Protein AF-A0A1G3MKB0-F1 (afdb_monomer_lite)

Sequence (64 aa):
MAATKAIAELVGKKVTISIRDDNYYLFEVLGLDAANGFIKLNNTENEDGPIWYPFSIINWIRES

Structure (mmCIF, N/CA/C/O backbone):
data_AF-A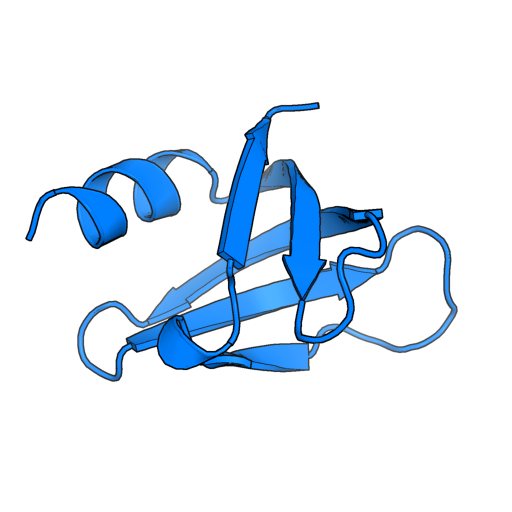0A1G3MKB0-F1
#
_entry.id   AF-A0A1G3MKB0-F1
#
loop_
_atom_site.group_PDB
_atom_site.id
_atom_site.type_symbol
_atom_site.label_atom_id
_atom_site.label_alt_id
_atom_site.label_comp_id
_atom_site.label_asym_id
_atom_site.label_entity_id
_atom_site.label_seq_id
_atom_site.pdbx_PDB_ins_code
_atom_site.Cartn_x
_atom_site.Cartn_y
_atom_site.Cartn_z
_atom_site.occupancy
_atom_site.B_iso_or_equiv
_atom_site.auth_seq_id
_atom_site.auth_comp_id
_atom_site.auth_asym_id
_atom_site.auth_atom_id
_atom_site.pdbx_PDB_model_num
ATOM 1 N N . MET A 1 1 ? 0.995 -14.804 -6.446 1.00 50.66 1 MET A N 1
ATOM 2 C CA . MET A 1 1 ? -0.455 -14.624 -6.193 1.00 50.66 1 MET A CA 1
ATOM 3 C C . MET A 1 1 ? -0.828 -14.424 -4.716 1.00 50.66 1 MET A C 1
ATOM 5 O O . MET A 1 1 ? -1.929 -13.958 -4.473 1.00 50.66 1 MET A O 1
ATOM 9 N N . ALA A 1 2 ? 0.038 -14.707 -3.727 1.00 58.38 2 ALA A N 1
ATOM 10 C CA . ALA A 1 2 ? -0.290 -14.480 -2.307 1.00 58.38 2 ALA A CA 1
ATOM 11 C C . ALA A 1 2 ? -0.206 -13.000 -1.865 1.00 58.38 2 ALA A C 1
ATOM 13 O O . ALA A 1 2 ? -1.071 -12.536 -1.130 1.00 58.38 2 ALA A O 1
ATOM 14 N N . ALA A 1 3 ? 0.782 -12.242 -2.363 1.00 60.62 3 ALA A N 1
ATOM 15 C CA . ALA A 1 3 ? 0.984 -10.838 -1.982 1.00 60.62 3 ALA A CA 1
ATOM 16 C C . ALA A 1 3 ? -0.192 -9.926 -2.380 1.00 60.62 3 ALA A C 1
ATOM 18 O O . ALA A 1 3 ? -0.631 -9.098 -1.594 1.00 60.62 3 ALA A O 1
ATOM 19 N N . THR A 1 4 ? -0.773 -10.125 -3.565 1.00 67.69 4 THR A N 1
ATOM 20 C CA . THR A 1 4 ? -1.900 -9.321 -4.063 1.00 67.69 4 THR A CA 1
ATOM 21 C C . THR A 1 4 ? -3.178 -9.494 -3.249 1.00 67.69 4 THR A C 1
ATOM 23 O O . THR A 1 4 ? -3.926 -8.536 -3.081 1.00 67.69 4 THR A O 1
ATOM 26 N N . LYS A 1 5 ? -3.428 -10.701 -2.724 1.00 66.94 5 LYS A N 1
ATOM 27 C CA . LYS A 1 5 ? -4.605 -10.978 -1.891 1.00 66.94 5 LYS A CA 1
ATOM 28 C C . LYS A 1 5 ? -4.484 -10.314 -0.517 1.00 66.94 5 LYS A C 1
ATOM 30 O O . LYS A 1 5 ? -5.441 -9.699 -0.071 1.00 66.94 5 LYS A O 1
ATOM 35 N N . ALA A 1 6 ? -3.295 -10.364 0.086 1.00 74.31 6 ALA A N 1
ATOM 36 C CA . ALA A 1 6 ? -3.014 -9.669 1.340 1.00 74.31 6 ALA A CA 1
ATOM 37 C C . ALA A 1 6 ? -3.149 -8.143 1.197 1.00 74.31 6 ALA A C 1
ATOM 39 O O . ALA A 1 6 ? -3.682 -7.490 2.081 1.00 74.31 6 ALA A O 1
ATOM 40 N N . ILE A 1 7 ? -2.732 -7.568 0.062 1.00 77.19 7 ILE A N 1
ATOM 41 C CA . ILE A 1 7 ? -2.851 -6.122 -0.177 1.00 77.19 7 ILE A CA 1
ATOM 42 C C . ILE A 1 7 ? -4.316 -5.687 -0.366 1.00 77.19 7 ILE A C 1
ATOM 44 O O . ILE A 1 7 ? -4.694 -4.601 0.068 1.00 77.19 7 ILE A O 1
ATOM 48 N N . ALA A 1 8 ? -5.159 -6.524 -0.977 1.00 83.19 8 ALA A N 1
ATOM 49 C CA . ALA A 1 8 ? -6.580 -6.213 -1.154 1.00 83.19 8 ALA A CA 1
ATOM 50 C C . ALA A 1 8 ? -7.318 -6.045 0.183 1.00 83.19 8 ALA A C 1
ATOM 52 O O . ALA A 1 8 ? -8.203 -5.202 0.293 1.00 83.19 8 ALA A O 1
ATOM 53 N N . GLU A 1 9 ? -6.922 -6.805 1.204 1.00 87.94 9 GLU A N 1
ATOM 54 C CA . GLU A 1 9 ? -7.486 -6.725 2.559 1.00 87.94 9 GLU A CA 1
ATOM 55 C C . GLU A 1 9 ? -7.067 -5.447 3.304 1.00 87.94 9 GLU A C 1
ATOM 57 O O . GLU A 1 9 ? -7.708 -5.063 4.281 1.00 87.94 9 GLU A O 1
ATOM 62 N N . LEU A 1 10 ? -6.030 -4.755 2.820 1.00 87.56 10 LEU A N 1
ATOM 63 C CA . LEU A 1 10 ? -5.546 -3.502 3.395 1.00 87.56 10 LEU A CA 1
ATOM 64 C C . LEU A 1 10 ? -6.267 -2.272 2.834 1.00 87.56 10 LEU A C 1
ATOM 66 O O . LEU A 1 10 ? -6.050 -1.179 3.341 1.00 87.56 10 LEU A O 1
ATOM 70 N N . VAL A 1 11 ? -7.119 -2.404 1.810 1.00 90.88 11 VAL A N 1
ATOM 71 C CA . VAL A 1 11 ? -7.870 -1.260 1.262 1.00 90.88 11 VAL A CA 1
ATOM 72 C C . VAL A 1 11 ? -8.773 -0.652 2.344 1.00 90.88 11 VAL A C 1
ATOM 74 O O . VAL A 1 11 ? -9.558 -1.347 2.983 1.00 90.88 11 VAL A O 1
ATOM 77 N N . GLY A 1 12 ? -8.648 0.659 2.551 1.00 89.81 12 GLY A N 1
ATOM 78 C CA . GLY A 1 12 ? -9.286 1.421 3.627 1.00 89.81 12 GLY A CA 1
ATOM 79 C C . GLY A 1 12 ? -8.530 1.391 4.961 1.00 89.81 12 GLY A C 1
ATOM 80 O O . 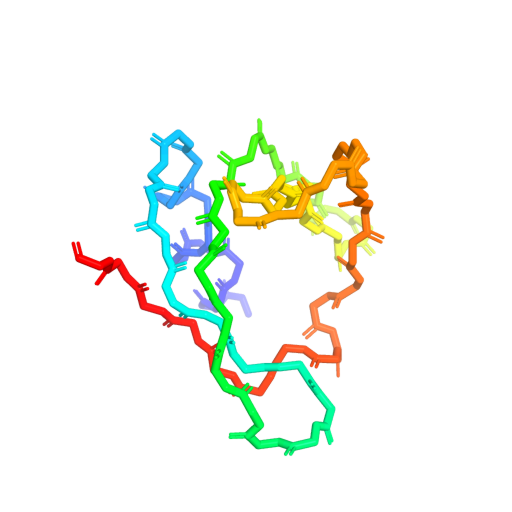GLY A 1 12 ? -9.014 1.945 5.947 1.00 89.81 12 GLY A O 1
ATOM 81 N N . LYS A 1 13 ? -7.363 0.738 5.028 1.00 90.69 13 LYS A N 1
ATOM 82 C CA . LYS A 1 13 ? -6.531 0.659 6.234 1.00 90.69 13 LYS A CA 1
ATOM 83 C C . LYS A 1 13 ? -5.366 1.633 6.176 1.00 90.69 13 LYS A C 1
ATOM 85 O O . LYS A 1 13 ? -4.824 1.928 5.109 1.00 90.69 13 LYS A O 1
ATOM 90 N N . LYS A 1 14 ? -4.941 2.066 7.364 1.00 91.31 14 LYS A N 1
ATOM 91 C CA . LYS A 1 14 ? -3.629 2.679 7.557 1.00 91.31 14 LYS A CA 1
ATOM 92 C C . LYS A 1 14 ? -2.578 1.585 7.658 1.00 91.31 14 LYS A C 1
ATOM 94 O O . LYS A 1 14 ? -2.755 0.599 8.372 1.00 91.31 14 LYS A O 1
ATOM 99 N N . VAL A 1 15 ? -1.500 1.761 6.920 1.00 89.88 15 VAL A N 1
ATOM 100 C CA . VAL A 1 15 ? -0.432 0.787 6.764 1.00 89.88 15 VAL A CA 1
ATOM 101 C C . VAL A 1 15 ? 0.911 1.482 6.871 1.00 89.88 15 VAL A C 1
ATOM 103 O O . VAL A 1 15 ? 1.085 2.612 6.418 1.00 89.88 15 VAL A O 1
ATOM 106 N N . THR A 1 16 ? 1.876 0.769 7.424 1.00 89.75 16 THR A N 1
ATOM 107 C CA . THR A 1 16 ? 3.277 1.156 7.368 1.00 89.75 16 THR A CA 1
ATOM 108 C C . THR A 1 16 ? 3.901 0.460 6.164 1.00 89.75 16 THR A C 1
ATOM 110 O O . THR A 1 16 ? 3.825 -0.766 6.044 1.00 89.75 16 THR A O 1
ATOM 113 N N . ILE A 1 17 ? 4.489 1.235 5.254 1.00 87.00 17 ILE A N 1
ATOM 114 C CA . ILE A 1 17 ? 5.070 0.742 3.999 1.00 87.00 17 ILE A CA 1
ATOM 115 C C . ILE A 1 17 ? 6.528 1.159 3.917 1.00 87.00 17 ILE A C 1
ATOM 117 O O . ILE A 1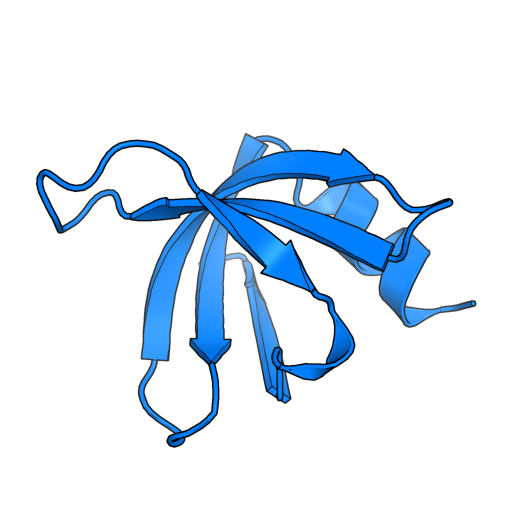 17 ? 6.862 2.302 4.220 1.00 87.00 17 ILE A O 1
ATOM 121 N N . SER A 1 18 ? 7.373 0.247 3.441 1.00 86.69 18 SER A N 1
ATOM 122 C CA . SER A 1 18 ? 8.717 0.590 2.990 1.00 86.69 18 SER A CA 1
ATOM 123 C C . SER A 1 18 ? 8.814 0.600 1.466 1.00 86.69 18 SER A C 1
ATOM 125 O O . SER A 1 18 ? 8.508 -0.402 0.809 1.00 86.69 18 SER A O 1
ATOM 127 N N . ILE A 1 19 ? 9.225 1.748 0.914 1.00 80.06 19 ILE A N 1
ATOM 128 C CA . ILE A 1 19 ? 9.367 1.987 -0.528 1.00 80.06 19 ILE A CA 1
ATOM 129 C C . ILE A 1 19 ? 10.828 2.323 -0.837 1.00 80.06 19 ILE A C 1
ATOM 131 O O . ILE A 1 19 ? 11.316 3.349 -0.376 1.00 80.06 19 ILE A O 1
ATOM 135 N N . ARG A 1 20 ? 11.482 1.486 -1.657 1.00 67.44 20 ARG A N 1
ATOM 136 C CA . ARG A 1 20 ? 12.843 1.619 -2.237 1.00 67.44 20 ARG A CA 1
ATOM 137 C C . ARG A 1 20 ? 14.053 1.853 -1.311 1.00 67.44 20 ARG A C 1
ATOM 139 O O . ARG A 1 20 ? 15.098 1.311 -1.645 1.00 67.44 20 ARG A O 1
ATOM 146 N N . ASP A 1 21 ? 13.930 2.554 -0.188 1.00 68.25 21 ASP A N 1
ATOM 147 C CA . ASP A 1 21 ? 15.071 3.053 0.603 1.00 68.25 21 ASP A CA 1
ATOM 148 C C . ASP A 1 21 ? 15.041 2.621 2.083 1.00 68.25 21 ASP A C 1
ATOM 150 O O . ASP A 1 21 ? 15.554 3.331 2.943 1.00 68.25 21 ASP A O 1
ATOM 154 N N . ASP A 1 22 ? 14.385 1.500 2.410 1.00 70.12 22 ASP A N 1
ATOM 155 C CA . ASP A 1 22 ? 14.195 0.965 3.779 1.00 70.12 22 ASP A CA 1
ATOM 156 C C . ASP A 1 22 ? 13.543 1.929 4.795 1.00 70.12 22 ASP A C 1
ATOM 158 O O . ASP A 1 22 ? 13.281 1.564 5.941 1.00 70.12 22 ASP A O 1
ATOM 162 N N . ASN A 1 23 ? 13.189 3.138 4.363 1.00 80.50 23 ASN A N 1
ATOM 163 C CA . ASN A 1 23 ? 12.387 4.082 5.120 1.00 80.50 23 ASN A CA 1
ATOM 164 C C . ASN A 1 23 ? 10.954 3.569 5.228 1.00 80.50 23 ASN A C 1
ATOM 166 O O . ASN A 1 23 ? 10.410 3.017 4.269 1.00 80.50 23 ASN A O 1
ATOM 170 N N . TYR A 1 24 ? 10.354 3.772 6.397 1.00 84.44 24 TYR A N 1
ATOM 171 C CA . TYR A 1 24 ? 8.974 3.408 6.680 1.00 84.44 24 TYR A CA 1
ATOM 172 C C . TYR A 1 24 ? 8.111 4.660 6.667 1.00 84.44 24 TYR A C 1
ATOM 174 O O . TYR A 1 24 ? 8.423 5.642 7.337 1.00 84.44 24 TYR A O 1
ATOM 182 N N . TYR A 1 25 ? 7.014 4.594 5.929 1.00 84.56 25 TYR A N 1
ATOM 183 C CA . TYR A 1 25 ? 6.059 5.680 5.780 1.00 84.56 25 TYR A CA 1
ATOM 184 C C . TYR A 1 25 ? 4.665 5.185 6.150 1.00 84.56 25 TYR A C 1
ATOM 186 O O . TYR A 1 25 ? 4.308 4.042 5.834 1.00 84.56 25 TYR A O 1
ATOM 194 N N . LEU A 1 26 ? 3.873 6.043 6.792 1.00 88.94 26 LEU A N 1
ATOM 195 C CA . LEU A 1 26 ? 2.470 5.766 7.068 1.00 88.94 26 LEU A CA 1
ATOM 196 C C . LEU A 1 26 ? 1.613 6.214 5.887 1.00 88.94 26 LEU A C 1
ATOM 198 O O . LEU A 1 26 ? 1.578 7.384 5.508 1.00 88.94 26 LEU A O 1
ATOM 202 N N . PHE A 1 27 ? 0.882 5.264 5.323 1.00 90.75 27 PHE A N 1
ATOM 203 C CA . PHE A 1 27 ? -0.041 5.509 4.230 1.00 90.75 27 PHE A CA 1
ATOM 204 C C . PHE A 1 27 ? -1.430 4.998 4.577 1.00 90.75 27 PHE A C 1
ATOM 206 O O . PHE A 1 27 ? -1.593 4.016 5.295 1.00 90.75 27 PHE A O 1
ATOM 213 N N . GLU A 1 28 ? -2.446 5.623 4.003 1.00 91.88 28 GLU A N 1
ATOM 214 C CA . GLU A 1 28 ? -3.763 5.016 3.859 1.00 91.88 28 GLU A CA 1
ATOM 215 C C . GLU A 1 28 ? -3.857 4.343 2.487 1.00 91.88 28 GLU A C 1
ATOM 217 O O . GLU A 1 28 ? -3.538 4.951 1.459 1.00 91.88 28 GLU A O 1
ATOM 222 N N . VAL A 1 29 ? -4.300 3.087 2.450 1.00 92.06 29 VAL A N 1
ATOM 223 C CA . VAL A 1 29 ? -4.568 2.399 1.185 1.00 92.06 29 VAL A CA 1
ATOM 224 C C . VAL A 1 29 ? -5.947 2.799 0.687 1.00 92.06 29 VAL A C 1
ATOM 226 O O . VAL A 1 29 ? -6.958 2.415 1.265 1.00 92.06 29 VAL A O 1
ATOM 229 N N . LEU A 1 30 ? -6.015 3.518 -0.428 1.00 93.12 30 LEU A N 1
ATOM 230 C CA . LEU A 1 30 ? -7.293 3.951 -1.000 1.00 93.12 30 LEU A CA 1
ATOM 231 C C . LEU A 1 30 ? -7.851 2.984 -2.042 1.00 93.12 30 LEU A C 1
ATOM 233 O O . LEU A 1 30 ? -9.038 3.023 -2.356 1.00 93.12 30 LEU A O 1
ATOM 237 N N . GLY A 1 31 ? -7.002 2.151 -2.634 1.00 92.25 31 GLY A N 1
ATOM 238 C CA . GLY A 1 31 ? -7.432 1.261 -3.699 1.00 92.25 31 GLY A CA 1
ATOM 239 C C . GLY A 1 31 ? -6.317 0.391 -4.243 1.00 92.25 31 GLY A C 1
ATOM 240 O O . GLY A 1 31 ? -5.137 0.600 -3.966 1.00 92.25 31 GLY A O 1
ATOM 241 N N . LEU A 1 32 ? -6.721 -0.591 -5.040 1.00 91.38 32 LEU A N 1
ATOM 242 C CA . LEU A 1 32 ? -5.848 -1.615 -5.585 1.00 91.38 32 LEU A CA 1
ATOM 243 C C . LEU A 1 32 ? -6.200 -1.882 -7.046 1.00 91.38 32 LEU A C 1
ATOM 245 O O . LEU A 1 32 ? -7.356 -2.148 -7.366 1.00 91.38 32 LEU A O 1
ATOM 249 N N . ASP A 1 33 ? -5.188 -1.896 -7.903 1.00 91.31 33 ASP A N 1
ATOM 250 C CA . ASP A 1 33 ? -5.255 -2.448 -9.248 1.00 91.31 33 ASP A CA 1
ATOM 251 C C . ASP A 1 33 ? -4.364 -3.693 -9.308 1.00 91.31 33 ASP A C 1
ATOM 253 O O . ASP A 1 33 ? -3.178 -3.650 -9.638 1.00 91.31 33 ASP A O 1
ATOM 257 N N . ALA A 1 34 ? -4.944 -4.833 -8.934 1.00 86.69 34 ALA A N 1
ATOM 258 C CA . ALA A 1 34 ? -4.233 -6.106 -8.906 1.00 86.69 34 ALA A CA 1
ATOM 259 C C . ALA A 1 34 ? -3.891 -6.635 -10.309 1.00 86.69 34 ALA A C 1
ATOM 261 O O . ALA A 1 34 ? -2.971 -7.443 -10.431 1.00 86.69 34 ALA A O 1
ATOM 262 N N . ALA A 1 35 ? -4.619 -6.201 -11.345 1.00 87.69 35 ALA A N 1
ATOM 263 C CA . ALA A 1 35 ? -4.390 -6.631 -12.721 1.00 87.69 35 ALA A CA 1
ATOM 264 C C . ALA A 1 35 ? -3.122 -5.985 -13.289 1.00 87.69 35 ALA A C 1
ATOM 266 O O . ALA A 1 35 ? -2.317 -6.668 -13.920 1.00 87.69 35 ALA A O 1
ATOM 267 N N . ASN A 1 36 ? -2.921 -4.696 -13.002 1.00 89.69 36 ASN A N 1
ATOM 268 C CA . ASN A 1 36 ? -1.745 -3.950 -13.445 1.00 89.69 36 ASN A CA 1
ATOM 269 C C . ASN A 1 36 ? -0.617 -3.908 -12.400 1.00 89.69 36 ASN A C 1
ATOM 271 O O . ASN A 1 36 ? 0.491 -3.482 -12.711 1.00 89.69 36 ASN A O 1
ATOM 275 N N . GLY A 1 37 ? -0.869 -4.372 -11.174 1.00 89.75 37 GLY A N 1
ATOM 276 C CA . GLY A 1 37 ? 0.145 -4.452 -10.127 1.00 89.75 37 GLY A CA 1
ATOM 277 C C . GLY A 1 37 ? 0.399 -3.129 -9.402 1.00 89.75 37 GLY A C 1
ATOM 278 O O . GLY A 1 37 ? 1.545 -2.854 -9.046 1.00 89.75 37 GLY A O 1
ATOM 279 N N . PHE A 1 38 ? -0.638 -2.310 -9.201 1.00 91.69 38 PHE A N 1
ATOM 280 C CA . PHE A 1 38 ? -0.543 -0.993 -8.563 1.00 91.69 38 PHE A CA 1
ATOM 281 C C . PHE A 1 38 ? -1.422 -0.873 -7.316 1.00 91.69 38 PHE A C 1
ATOM 283 O O . PHE A 1 38 ? -2.512 -1.433 -7.245 1.00 91.69 38 PHE A O 1
ATOM 290 N N . ILE A 1 39 ? -0.968 -0.089 -6.340 1.00 91.31 39 ILE A N 1
ATOM 291 C CA . ILE A 1 39 ? -1.713 0.302 -5.135 1.00 91.31 39 ILE A CA 1
ATOM 292 C C . ILE A 1 39 ? -1.825 1.821 -5.087 1.00 91.31 39 ILE A C 1
ATOM 294 O O . ILE A 1 39 ? -0.864 2.531 -5.385 1.00 91.31 39 ILE A O 1
ATOM 298 N N . LYS A 1 40 ? -2.999 2.324 -4.712 1.00 92.88 40 LYS A N 1
ATOM 299 C CA . LYS A 1 40 ? -3.225 3.746 -4.478 1.00 92.88 40 LYS A CA 1
ATOM 300 C C . LYS A 1 40 ? -3.005 4.036 -3.005 1.00 92.88 40 LYS A C 1
ATOM 302 O O . LYS A 1 40 ? -3.763 3.551 -2.165 1.00 92.88 40 LYS A O 1
ATOM 307 N N . LEU A 1 41 ? -1.981 4.823 -2.711 1.00 91.06 41 LEU A N 1
ATOM 308 C CA . LEU A 1 41 ? -1.593 5.188 -1.358 1.00 91.06 41 LEU A CA 1
ATOM 309 C C . LEU A 1 41 ? -1.774 6.689 -1.165 1.00 91.06 41 LEU A C 1
ATOM 311 O O . LEU A 1 41 ? -1.448 7.476 -2.053 1.00 91.06 41 LEU A O 1
ATOM 315 N N . ASN A 1 42 ? -2.288 7.076 -0.007 1.00 91.19 42 ASN A N 1
ATOM 316 C CA . ASN A 1 42 ? -2.371 8.463 0.421 1.00 91.19 42 ASN A CA 1
ATOM 317 C C . ASN A 1 42 ? -1.432 8.663 1.604 1.00 91.19 42 ASN A C 1
ATOM 319 O O . ASN A 1 42 ? -1.600 7.997 2.628 1.00 91.19 42 ASN A O 1
ATOM 323 N N . ASN A 1 43 ? -0.423 9.520 1.452 1.00 87.12 43 ASN A N 1
ATOM 324 C CA . ASN A 1 43 ? 0.465 9.828 2.562 1.00 87.12 43 ASN A CA 1
ATOM 325 C C . ASN A 1 43 ? -0.307 10.732 3.519 1.00 87.12 43 ASN A C 1
ATOM 327 O O . ASN A 1 43 ? -0.551 11.889 3.208 1.00 87.12 43 ASN A O 1
ATOM 331 N N . THR A 1 44 ? -0.727 10.213 4.671 1.00 75.19 44 THR A N 1
ATOM 332 C CA . THR A 1 44 ? -1.497 11.027 5.625 1.00 75.19 44 THR A CA 1
ATOM 333 C C . THR A 1 44 ? -0.630 12.041 6.370 1.00 75.19 44 THR A C 1
ATOM 335 O O . THR A 1 44 ? -1.167 12.885 7.081 1.00 75.19 44 THR A O 1
ATOM 338 N N . GLU A 1 45 ? 0.694 11.934 6.247 1.00 79.88 45 GLU A N 1
ATOM 339 C CA . GLU A 1 45 ? 1.674 12.799 6.906 1.00 79.88 45 GLU A CA 1
ATOM 340 C C . GLU A 1 45 ? 2.220 13.898 5.980 1.00 79.88 45 GLU A C 1
ATOM 342 O O . GLU A 1 45 ? 2.902 14.801 6.460 1.00 79.88 45 GLU A O 1
ATOM 347 N N . ASN A 1 46 ? 1.923 13.850 4.676 1.00 74.62 46 ASN A N 1
ATOM 348 C CA . ASN A 1 46 ? 2.361 14.852 3.704 1.00 74.62 46 ASN A CA 1
ATOM 349 C C . ASN A 1 46 ? 1.164 15.437 2.935 1.00 74.62 46 ASN A C 1
ATOM 351 O O . ASN A 1 46 ? 0.127 14.794 2.812 1.00 74.62 46 ASN A O 1
ATOM 355 N N . GLU A 1 47 ? 1.301 16.649 2.396 1.00 71.62 47 GLU A N 1
ATOM 356 C CA . GLU A 1 47 ? 0.241 17.300 1.600 1.00 71.62 47 GLU A CA 1
ATOM 357 C C . GLU A 1 47 ? 0.152 16.762 0.161 1.00 71.62 47 GLU A C 1
ATOM 359 O O . GLU A 1 47 ? -0.731 17.153 -0.607 1.00 71.62 47 GLU A O 1
ATOM 364 N N . ASP A 1 48 ? 1.050 15.847 -0.208 1.00 74.19 48 ASP A N 1
ATOM 365 C CA . ASP A 1 48 ? 0.976 15.134 -1.474 1.00 74.19 48 ASP A CA 1
ATOM 366 C C . ASP A 1 48 ? -0.297 14.284 -1.510 1.00 74.19 48 ASP A C 1
ATOM 368 O O . ASP A 1 48 ? -0.491 13.363 -0.714 1.00 74.19 48 ASP A O 1
ATOM 372 N N . GLY A 1 49 ? -1.178 14.599 -2.461 1.00 82.81 49 GLY A N 1
ATOM 373 C CA . GLY A 1 49 ? -2.400 13.837 -2.683 1.00 82.81 49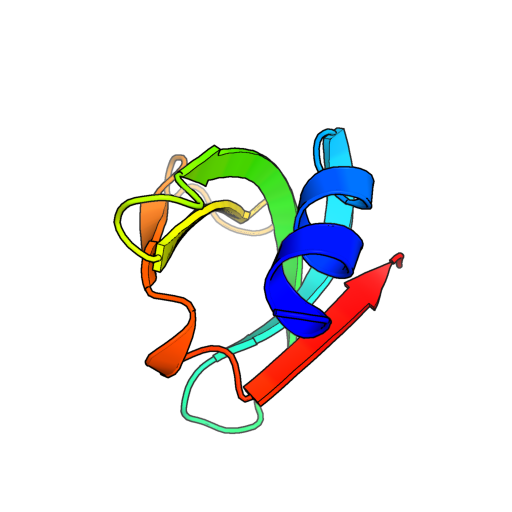 GLY A CA 1
ATOM 374 C C . GLY A 1 49 ? -2.125 12.371 -3.053 1.00 82.81 49 GLY A C 1
ATOM 375 O O . GLY A 1 49 ? -0.986 11.977 -3.290 1.00 82.81 49 GLY A O 1
ATOM 376 N N . PRO A 1 50 ? -3.169 11.535 -3.165 1.00 90.44 50 PRO A N 1
ATOM 377 C CA . PRO A 1 50 ? -2.984 10.102 -3.356 1.00 90.44 50 PRO A CA 1
ATOM 378 C C . PRO A 1 50 ? -2.260 9.744 -4.660 1.00 90.44 50 PRO A C 1
ATOM 380 O O . PRO A 1 50 ? -2.678 10.168 -5.742 1.00 90.44 50 PRO A O 1
ATOM 383 N N . ILE A 1 51 ? -1.252 8.872 -4.576 1.00 91.25 51 ILE A N 1
ATOM 384 C CA . ILE A 1 51 ? -0.407 8.450 -5.703 1.00 91.25 51 ILE A CA 1
ATOM 385 C C . ILE A 1 51 ? -0.527 6.937 -5.917 1.00 91.25 51 ILE A C 1
ATOM 387 O O . ILE A 1 51 ?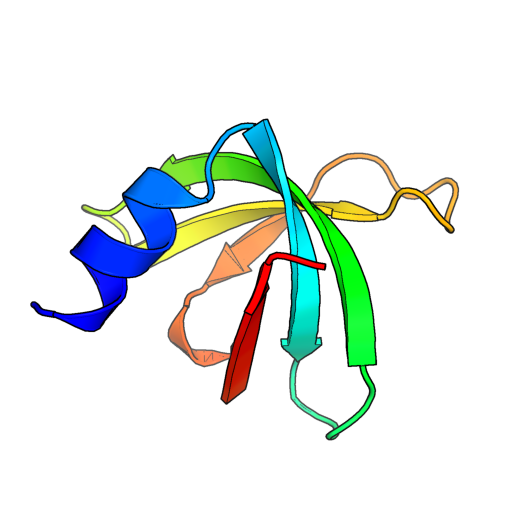 -0.721 6.159 -4.981 1.00 91.25 51 ILE A O 1
ATOM 391 N N . TRP A 1 52 ? -0.423 6.510 -7.176 1.00 91.38 52 TRP A N 1
ATOM 392 C CA . TRP A 1 52 ? -0.311 5.100 -7.537 1.00 91.38 52 TRP A CA 1
ATOM 393 C C . TRP A 1 52 ? 1.145 4.641 -7.498 1.00 91.38 52 TRP A C 1
ATOM 395 O O . TRP A 1 52 ? 1.993 5.189 -8.201 1.00 91.38 52 TRP A O 1
ATOM 405 N N . TYR A 1 53 ? 1.411 3.586 -6.736 1.00 88.69 53 TYR A N 1
ATOM 406 C CA . TYR A 1 53 ? 2.720 2.952 -6.647 1.00 88.69 53 TYR A CA 1
ATOM 407 C C . TYR A 1 53 ? 2.665 1.525 -7.205 1.00 88.69 53 TYR A C 1
ATOM 409 O O . TYR A 1 53 ? 1.709 0.798 -6.920 1.00 88.69 53 TYR A O 1
ATOM 417 N N . PRO A 1 54 ? 3.665 1.089 -7.989 1.00 90.25 54 PRO A N 1
ATOM 418 C CA . PRO A 1 54 ? 3.755 -0.303 -8.412 1.00 90.25 54 PRO A CA 1
ATOM 419 C C . PRO A 1 54 ? 4.137 -1.206 -7.227 1.00 90.25 54 PRO A C 1
ATOM 421 O O . PRO A 1 54 ? 4.963 -0.833 -6.399 1.00 90.25 54 PRO A O 1
ATOM 424 N N . PHE A 1 55 ? 3.616 -2.433 -7.143 1.00 86.81 55 PHE A N 1
ATOM 425 C CA . PHE A 1 55 ? 4.002 -3.355 -6.057 1.00 86.81 55 PHE A CA 1
ATOM 426 C C . PHE A 1 55 ? 5.489 -3.703 -6.079 1.00 86.81 55 PHE A C 1
ATOM 428 O O . PHE A 1 55 ? 6.054 -4.044 -5.049 1.00 86.81 55 PHE A O 1
ATOM 435 N N . SER A 1 56 ? 6.128 -3.615 -7.248 1.00 86.19 56 SER A N 1
ATOM 436 C CA . SER A 1 56 ? 7.541 -3.955 -7.432 1.00 86.19 56 SER A CA 1
ATOM 437 C C . SER A 1 56 ? 8.504 -3.064 -6.651 1.00 86.19 56 SER A C 1
ATOM 439 O O . SER A 1 56 ? 9.667 -3.431 -6.514 1.00 86.19 56 SER A O 1
ATOM 441 N N . ILE A 1 57 ? 8.050 -1.909 -6.155 1.00 85.56 57 ILE A N 1
ATOM 442 C CA . ILE A 1 57 ? 8.864 -1.020 -5.317 1.00 85.56 57 ILE A CA 1
ATOM 443 C C . ILE A 1 57 ? 8.533 -1.128 -3.823 1.00 85.56 57 ILE A C 1
ATOM 445 O O . ILE A 1 57 ? 9.174 -0.456 -3.017 1.00 85.56 57 ILE A O 1
ATOM 449 N N . ILE A 1 58 ? 7.523 -1.927 -3.464 1.00 85.94 58 ILE A N 1
ATOM 450 C CA . ILE A 1 58 ? 7.112 -2.151 -2.080 1.00 85.94 58 ILE A CA 1
ATOM 451 C C . ILE A 1 58 ? 7.921 -3.320 -1.542 1.00 85.94 58 ILE A C 1
ATOM 453 O O . ILE A 1 58 ? 7.690 -4.473 -1.905 1.00 85.94 58 ILE A O 1
ATOM 457 N N . ASN A 1 59 ? 8.858 -3.010 -0.653 1.00 85.38 59 ASN A N 1
ATOM 458 C CA . ASN A 1 59 ? 9.685 -4.022 -0.005 1.00 85.38 59 ASN A CA 1
ATOM 459 C C . ASN A 1 59 ? 8.920 -4.696 1.139 1.00 85.38 59 ASN A C 1
ATOM 461 O O . ASN A 1 59 ? 9.059 -5.895 1.375 1.00 85.38 59 ASN A O 1
ATOM 465 N N . TRP A 1 60 ? 8.095 -3.920 1.844 1.00 84.69 60 TRP A N 1
ATOM 466 C CA . TRP A 1 60 ? 7.353 -4.383 3.007 1.00 84.69 60 TRP A CA 1
ATOM 467 C C . TRP A 1 60 ? 6.084 -3.559 3.225 1.00 84.69 60 TRP A C 1
ATOM 469 O O . TRP A 1 60 ? 6.063 -2.356 2.960 1.00 84.69 60 TRP A O 1
ATOM 479 N N . ILE A 1 61 ? 5.034 -4.211 3.725 1.00 86.69 61 ILE A N 1
ATOM 480 C CA . ILE A 1 61 ? 3.754 -3.589 4.067 1.00 86.69 61 ILE A CA 1
ATOM 481 C C . ILE A 1 61 ? 3.107 -4.320 5.248 1.00 86.69 61 ILE A C 1
ATOM 483 O O . ILE 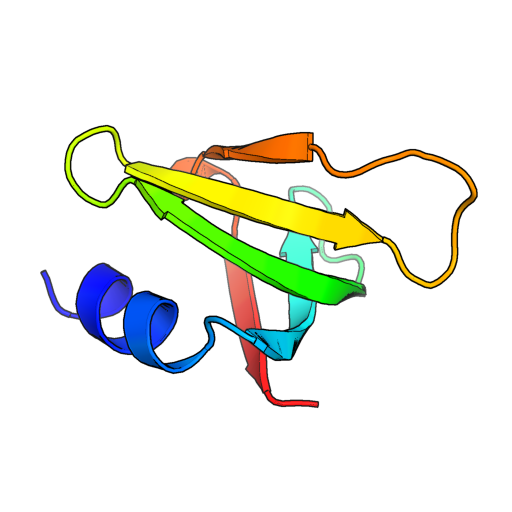A 1 61 ? 3.107 -5.553 5.295 1.00 86.69 61 ILE A O 1
ATOM 487 N N . ARG A 1 62 ? 2.533 -3.564 6.189 1.00 86.44 62 ARG A N 1
ATOM 488 C CA . ARG A 1 62 ? 1.753 -4.094 7.319 1.00 86.44 62 ARG A CA 1
ATOM 489 C C . ARG A 1 62 ? 0.696 -3.090 7.773 1.00 86.44 62 ARG A C 1
ATOM 491 O O . ARG A 1 62 ? 0.935 -1.891 7.700 1.00 86.44 62 ARG A O 1
ATOM 498 N N . GLU A 1 63 ? -0.443 -3.577 8.264 1.00 85.50 63 GLU A N 1
ATOM 499 C CA . GLU A 1 63 ? -1.429 -2.752 8.984 1.00 85.50 63 GLU A CA 1
ATOM 500 C C . GLU A 1 63 ? -0.787 -2.124 10.235 1.00 85.50 63 GLU A C 1
ATOM 502 O O . GLU A 1 63 ? -0.059 -2.810 10.964 1.00 85.50 63 GLU A O 1
ATOM 507 N N . SER A 1 64 ? -1.006 -0.816 10.420 1.00 79.06 64 SER A N 1
ATOM 508 C CA . SER A 1 64 ? -0.491 -0.041 11.559 1.00 79.06 64 SER A CA 1
ATOM 509 C C . SER A 1 64 ? -1.326 -0.216 12.822 1.00 79.06 64 SER A C 1
ATOM 511 O O . SER A 1 64 ? -2.537 -0.503 12.717 1.00 79.06 64 SER A O 1
#

pLDDT: mean 83.74, std 9.35, range [50.66, 93.12]

Secondary structure (DSSP, 8-state):
-HHHHHHHTTTTSEEEEEESSS-EEEEEEEEEETTTTEEEEEETTSS---EEEEGGGEEEEEE-

Radius of gyration: 10.6 Å; chains: 1; bounding box: 24×32×25 Å

Foldseek 3Di:
DVVQVVVQVQAQFWKWWDFQPNDTATWRFPDDDSVQQWTWTQRPPDPDGIDIDHCVRTPDMDGD